Protein AF-A0A8J7DJW9-F1 (afdb_monomer)

Radius of gyration: 16.68 Å; Cα contacts (8 Å, |Δi|>4): 50; chains: 1; bounding box: 41×34×42 Å

Mean predicted aligned error: 8.53 Å

Foldseek 3Di:
DPPPPPDDDDDPVPDDQVRVQCVPPVDPPDDKDKDKAAQDPPQDPVCSVVRVDIDIDMFADADVNDGPDPDDDPPCVVVSVVVVVVVVVVD

Nearest PDB structures (foldseek):
  6s8w-assembly1_A  TM=3.484E-01  e=8.641E+00  Aspergillus fumigatus Af293

Structure (mmCIF, N/CA/C/O backbone):
data_AF-A0A8J7DJW9-F1
#
_entry.id   AF-A0A8J7DJW9-F1
#
loop_
_atom_site.group_PDB
_atom_site.id
_atom_site.type_symbol
_atom_site.label_atom_id
_atom_site.label_alt_id
_atom_site.label_comp_id
_atom_site.label_asym_id
_atom_site.label_entity_id
_atom_site.label_seq_id
_atom_site.pdbx_PDB_ins_code
_atom_site.Cartn_x
_atom_site.Cartn_y
_atom_site.Cartn_z
_atom_site.occupancy
_atom_site.B_iso_or_equiv
_atom_site.auth_seq_id
_atom_site.auth_comp_id
_atom_site.auth_asym_id
_atom_site.auth_atom_id
_atom_site.pdbx_PDB_model_num
ATOM 1 N N . MET A 1 1 ? 25.049 6.204 16.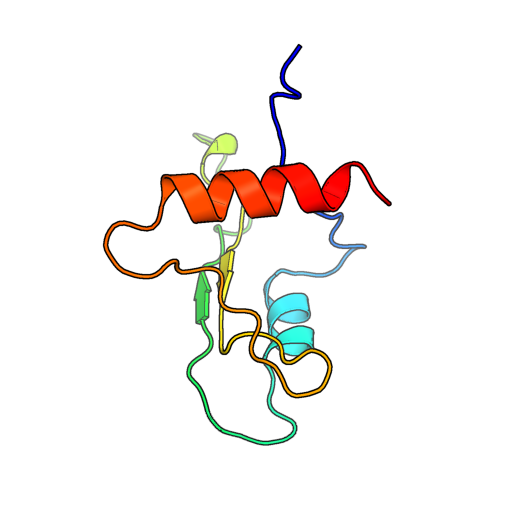751 1.00 39.88 1 MET A N 1
ATOM 2 C CA . MET A 1 1 ? 24.970 6.087 15.278 1.00 39.88 1 MET A CA 1
ATOM 3 C C . MET A 1 1 ? 23.512 5.894 14.903 1.00 39.88 1 MET A C 1
ATOM 5 O O . MET A 1 1 ? 22.943 4.870 15.257 1.00 39.88 1 MET A O 1
ATOM 9 N N . THR A 1 2 ? 22.880 6.871 14.259 1.00 44.72 2 THR A N 1
ATOM 10 C CA . THR A 1 2 ? 21.527 6.709 13.715 1.00 44.72 2 THR A CA 1
ATOM 11 C C . THR A 1 2 ? 21.585 5.689 12.577 1.00 44.72 2 THR A C 1
ATOM 13 O O . THR A 1 2 ? 22.340 5.852 11.620 1.00 44.72 2 THR A O 1
ATOM 16 N N . LYS A 1 3 ? 20.835 4.585 12.685 1.00 50.38 3 LYS A N 1
ATOM 17 C CA . LYS A 1 3 ? 20.649 3.644 11.569 1.00 50.38 3 LYS A CA 1
ATOM 18 C C . LYS A 1 3 ? 20.065 4.455 10.406 1.00 50.38 3 LYS A C 1
ATOM 20 O O . LYS A 1 3 ? 18.937 4.919 10.504 1.00 50.38 3 LYS A O 1
ATOM 25 N N . ALA A 1 4 ? 20.824 4.625 9.322 1.00 57.88 4 ALA A N 1
ATOM 26 C CA . ALA A 1 4 ? 20.465 5.511 8.204 1.00 57.88 4 ALA A CA 1
ATOM 27 C C . ALA A 1 4 ? 19.148 5.142 7.487 1.00 57.88 4 ALA A C 1
ATOM 29 O O . ALA A 1 4 ? 18.635 5.922 6.695 1.00 57.88 4 ALA A O 1
ATOM 30 N N . TRP A 1 5 ? 18.590 3.963 7.775 1.00 57.25 5 TRP A N 1
ATOM 31 C CA . TRP A 1 5 ? 17.365 3.461 7.166 1.00 57.25 5 TRP A CA 1
ATOM 32 C C . TRP A 1 5 ? 16.467 2.873 8.251 1.00 57.25 5 TRP A C 1
ATOM 34 O O . TRP A 1 5 ? 16.616 1.712 8.638 1.00 57.25 5 TRP A O 1
ATOM 44 N N . TYR A 1 6 ? 15.549 3.697 8.759 1.00 59.31 6 TYR A N 1
ATOM 45 C CA . TYR A 1 6 ? 14.492 3.263 9.679 1.00 59.31 6 TYR A CA 1
ATOM 46 C C . TYR A 1 6 ? 13.515 2.298 8.973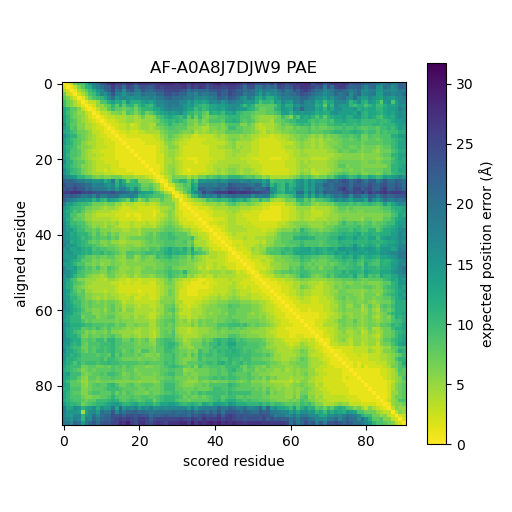 1.00 59.31 6 TYR A C 1
ATOM 48 O O . TYR A 1 6 ? 12.954 1.401 9.605 1.00 59.31 6 TYR A O 1
ATOM 56 N N . TRP A 1 7 ? 13.360 2.448 7.648 1.00 59.88 7 TRP A N 1
ATOM 57 C CA . TRP A 1 7 ? 12.500 1.647 6.772 1.00 59.88 7 TRP A CA 1
ATOM 58 C C . TRP A 1 7 ? 13.334 0.925 5.717 1.00 59.88 7 TRP A C 1
ATOM 60 O O . TRP A 1 7 ? 14.210 1.522 5.093 1.00 59.88 7 TRP A O 1
ATOM 70 N N . ARG A 1 8 ? 13.061 -0.366 5.517 1.00 59.19 8 ARG A N 1
ATOM 71 C CA . ARG A 1 8 ? 13.661 -1.184 4.457 1.00 59.19 8 ARG A CA 1
ATOM 72 C C . ARG A 1 8 ? 12.546 -1.776 3.606 1.00 59.19 8 ARG A C 1
ATOM 74 O O . ARG A 1 8 ? 11.493 -2.117 4.140 1.00 59.19 8 ARG A O 1
ATOM 81 N N . SER A 1 9 ? 12.784 -1.898 2.303 1.00 68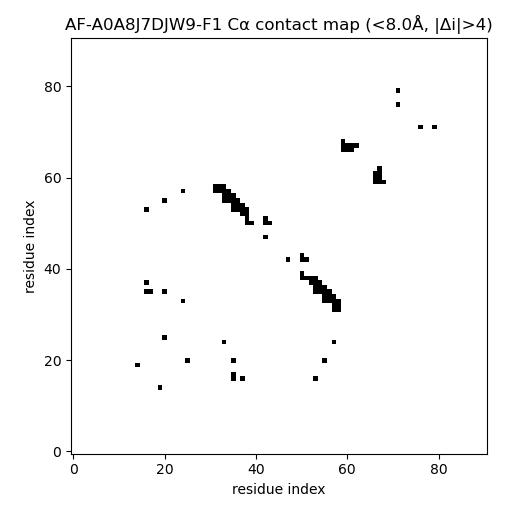.88 9 SER A N 1
ATOM 82 C CA . SER A 1 9 ? 11.907 -2.677 1.432 1.00 68.88 9 SER A CA 1
ATOM 83 C C . SER A 1 9 ? 11.845 -4.124 1.927 1.00 68.88 9 SER A C 1
ATOM 85 O O . SER A 1 9 ? 12.847 -4.681 2.382 1.00 68.88 9 SER A O 1
ATOM 87 N N . LEU A 1 10 ? 10.659 -4.726 1.859 1.00 69.62 10 LEU A N 1
ATOM 88 C CA . LEU A 1 10 ? 10.495 -6.155 2.103 1.00 69.62 10 LEU A CA 1
ATOM 89 C C . LEU A 1 10 ? 10.705 -6.923 0.791 1.00 69.62 10 LEU A C 1
ATOM 91 O O . LEU A 1 10 ? 10.320 -6.418 -0.269 1.00 69.62 10 LEU A O 1
ATOM 95 N N . PRO A 1 11 ? 11.307 -8.126 0.836 1.00 76.38 11 PRO A N 1
ATOM 96 C CA . PRO A 1 11 ? 11.397 -8.973 -0.342 1.00 76.38 11 PRO A CA 1
ATOM 97 C C . PRO A 1 11 ? 9.990 -9.327 -0.830 1.00 76.38 11 PRO A C 1
ATOM 99 O O . PRO A 1 11 ? 9.097 -9.658 -0.049 1.00 76.38 11 PRO A O 1
ATOM 102 N N . LEU A 1 12 ? 9.785 -9.258 -2.145 1.00 76.00 12 LEU A N 1
ATOM 103 C CA . LEU A 1 12 ? 8.477 -9.538 -2.740 1.00 76.00 12 LEU A CA 1
ATOM 104 C C . LEU A 1 12 ? 8.183 -11.045 -2.831 1.00 76.00 12 LEU A C 1
ATOM 106 O O . LEU A 1 12 ? 7.056 -11.425 -3.135 1.00 76.00 12 LEU A O 1
ATOM 110 N N . GLU A 1 13 ? 9.156 -11.915 -2.537 1.00 86.31 13 GLU A N 1
ATOM 111 C CA . GLU A 1 13 ? 9.016 -13.381 -2.609 1.00 86.31 13 GLU A CA 1
ATOM 112 C C . GLU A 1 13 ? 8.440 -13.853 -3.956 1.00 86.31 13 GLU A C 1
ATOM 114 O O . GLU A 1 13 ? 7.475 -14.610 -4.009 1.00 86.31 13 GLU A O 1
ATOM 119 N N . LYS A 1 14 ? 9.017 -13.358 -5.063 1.00 86.19 14 LYS A N 1
ATOM 120 C CA . LYS A 1 14 ? 8.594 -13.620 -6.457 1.00 86.19 14 LYS A CA 1
ATOM 121 C C . LYS A 1 14 ? 7.209 -13.079 -6.851 1.00 86.19 14 LYS A C 1
ATOM 123 O O . LYS A 1 14 ? 6.741 -13.403 -7.936 1.00 86.19 14 LYS A O 1
ATOM 128 N N . ARG A 1 15 ? 6.581 -12.238 -6.024 1.00 86.50 15 ARG A N 1
ATOM 129 C CA . ARG A 1 15 ? 5.328 -11.548 -6.367 1.00 86.50 15 ARG A CA 1
ATOM 130 C C . ARG A 1 15 ? 5.586 -10.229 -7.092 1.00 86.50 15 ARG A C 1
ATOM 132 O O . ARG A 1 15 ? 6.558 -9.529 -6.814 1.00 86.50 15 ARG A O 1
ATOM 139 N N . THR A 1 16 ? 4.681 -9.876 -7.992 1.00 87.62 16 THR A N 1
ATOM 140 C CA . THR A 1 16 ? 4.613 -8.579 -8.672 1.00 87.62 16 THR A CA 1
ATOM 141 C C . THR A 1 16 ? 3.968 -7.512 -7.779 1.00 87.62 16 THR A C 1
ATOM 143 O O . THR A 1 16 ? 3.277 -7.824 -6.803 1.00 87.62 16 THR A O 1
ATOM 146 N N . GLY A 1 17 ? 4.160 -6.233 -8.125 1.00 85.06 17 GLY A N 1
ATOM 147 C CA . GLY A 1 17 ? 3.499 -5.116 -7.437 1.00 85.06 17 GLY A CA 1
ATOM 148 C C . GLY A 1 17 ? 1.975 -5.242 -7.478 1.00 85.06 17 GLY A C 1
ATOM 149 O O . GLY A 1 17 ? 1.317 -5.136 -6.445 1.00 85.06 17 GLY A O 1
ATOM 150 N N . SER A 1 18 ? 1.434 -5.580 -8.648 1.00 89.12 18 SER A N 1
ATOM 151 C CA . SER A 1 18 ? 0.015 -5.878 -8.859 1.00 89.12 18 SER A CA 1
ATOM 152 C C . SER A 1 18 ? -0.526 -7.034 -7.998 1.00 89.12 18 SER A C 1
ATOM 154 O O . SER A 1 18 ? -1.616 -6.915 -7.436 1.00 89.12 18 SER A O 1
ATOM 156 N N . GLU A 1 19 ? 0.211 -8.138 -7.832 1.00 91.31 19 GLU A N 1
ATOM 157 C CA . GLU A 1 19 ? -0.213 -9.251 -6.961 1.00 91.31 19 GLU A CA 1
ATOM 158 C C . GLU A 1 19 ? -0.258 -8.846 -5.486 1.00 91.31 19 GLU A C 1
ATOM 160 O O . GLU A 1 19 ? -1.201 -9.193 -4.774 1.00 91.31 19 GLU A O 1
ATOM 165 N N . ILE A 1 20 ? 0.732 -8.078 -5.027 1.00 88.75 20 ILE A N 1
ATOM 166 C CA . ILE A 1 20 ? 0.763 -7.553 -3.658 1.00 88.75 20 ILE A CA 1
ATOM 167 C C . ILE A 1 20 ? -0.376 -6.560 -3.444 1.00 88.75 20 ILE A C 1
ATOM 169 O O . ILE A 1 20 ? 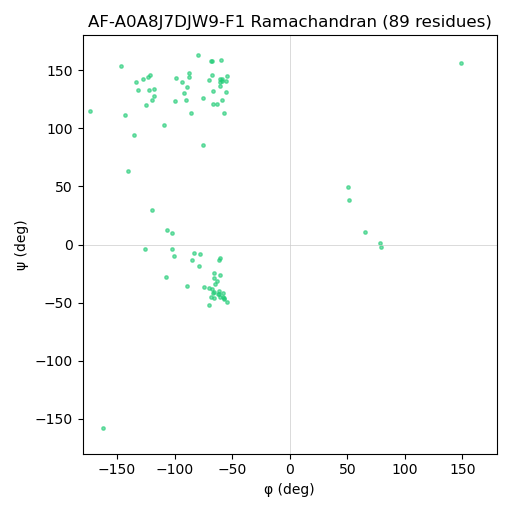-1.094 -6.654 -2.450 1.00 88.75 20 ILE A O 1
ATOM 173 N N . PHE A 1 21 ? -0.584 -5.642 -4.386 1.00 89.69 21 PHE A N 1
ATOM 174 C CA . PHE A 1 21 ? -1.685 -4.689 -4.341 1.00 89.69 21 PHE A CA 1
ATOM 175 C C . PHE A 1 21 ? -3.035 -5.400 -4.251 1.00 89.69 21 PHE A C 1
ATOM 177 O O . PHE A 1 21 ? -3.852 -5.073 -3.392 1.00 89.69 21 PHE A O 1
ATOM 184 N N . ALA A 1 22 ? -3.247 -6.419 -5.084 1.00 89.94 22 ALA A N 1
ATOM 185 C CA . ALA A 1 22 ? -4.447 -7.235 -5.035 1.00 89.94 22 ALA A CA 1
ATOM 186 C C . ALA A 1 22 ? -4.595 -7.956 -3.687 1.00 89.94 22 ALA A C 1
ATOM 188 O O . ALA A 1 22 ? -5.685 -7.973 -3.129 1.00 89.94 22 ALA A O 1
ATOM 189 N N . ALA A 1 23 ? -3.525 -8.521 -3.129 1.00 87.69 23 ALA A N 1
ATOM 190 C CA . ALA A 1 23 ? -3.593 -9.196 -1.835 1.00 87.69 23 ALA A CA 1
ATOM 191 C C . ALA A 1 23 ? -3.924 -8.241 -0.671 1.00 87.69 23 ALA A C 1
ATOM 193 O O . ALA A 1 23 ? -4.591 -8.648 0.277 1.00 87.69 23 ALA A O 1
ATOM 194 N N . LEU A 1 24 ? -3.463 -6.987 -0.733 1.00 84.38 24 LEU A N 1
ATOM 195 C CA . LEU A 1 24 ? -3.626 -6.005 0.344 1.00 84.38 24 LEU A CA 1
ATOM 196 C C . LEU A 1 24 ? -4.912 -5.177 0.242 1.00 84.38 24 LEU A C 1
ATOM 198 O O . LEU A 1 24 ? -5.482 -4.817 1.269 1.00 84.38 24 LEU A O 1
ATOM 202 N N . PHE A 1 25 ? -5.348 -4.844 -0.975 1.00 85.25 25 PHE A N 1
ATOM 203 C CA . PHE A 1 25 ? -6.383 -3.832 -1.209 1.00 85.25 25 PHE A CA 1
ATOM 204 C C . PHE A 1 25 ? -7.568 -4.321 -2.050 1.00 85.25 25 PHE A C 1
ATOM 206 O O . PHE A 1 25 ? -8.528 -3.568 -2.231 1.00 85.25 25 PHE A O 1
ATOM 213 N N . ARG A 1 26 ? -7.552 -5.562 -2.564 1.00 79.81 26 ARG A N 1
ATOM 214 C CA . ARG A 1 26 ? -8.743 -6.129 -3.215 1.00 79.81 26 ARG A CA 1
ATOM 215 C C . ARG A 1 26 ? -9.834 -6.328 -2.141 1.00 79.81 26 ARG A C 1
ATOM 217 O O . ARG A 1 26 ? -9.530 -6.857 -1.074 1.00 79.81 26 ARG A O 1
ATOM 224 N N . PRO A 1 27 ? -11.087 -5.894 -2.367 1.00 68.06 27 PRO A N 1
ATOM 225 C CA . PRO A 1 27 ? -12.072 -5.815 -1.290 1.00 68.06 27 PRO A CA 1
ATOM 226 C C . PRO A 1 27 ? -12.538 -7.194 -0.805 1.00 68.06 27 PRO A C 1
ATOM 228 O O . PRO A 1 27 ? -12.834 -8.064 -1.621 1.00 68.06 27 PRO A O 1
ATOM 231 N N . THR A 1 28 ? -12.733 -7.345 0.508 1.00 61.16 28 THR A N 1
ATOM 232 C CA . THR A 1 28 ? -13.667 -8.331 1.097 1.00 61.16 28 THR A CA 1
ATOM 233 C C . THR A 1 28 ? -14.918 -7.651 1.662 1.00 61.16 28 THR A C 1
ATOM 235 O O . THR A 1 28 ? -16.004 -8.221 1.621 1.00 61.16 28 THR A O 1
ATOM 238 N N . THR A 1 29 ? -14.804 -6.390 2.085 1.00 53.41 29 THR A N 1
ATOM 239 C CA . THR A 1 29 ? -15.912 -5.501 2.462 1.00 53.41 29 THR A CA 1
ATOM 240 C C . THR A 1 29 ? -15.576 -4.083 1.995 1.00 53.41 29 THR A C 1
ATOM 242 O O . THR A 1 29 ? -14.610 -3.462 2.428 1.00 53.41 29 THR A O 1
ATOM 245 N N . ALA A 1 30 ? -16.320 -3.594 1.004 1.00 59.34 30 ALA A N 1
ATOM 246 C CA . ALA A 1 30 ? -15.973 -2.387 0.263 1.00 59.34 30 ALA A CA 1
ATOM 247 C C . ALA A 1 30 ? -16.231 -1.103 1.067 1.00 59.34 30 ALA A C 1
ATOM 249 O O . ALA A 1 30 ? -17.364 -0.867 1.483 1.00 59.34 30 ALA A O 1
ATOM 250 N N . LYS A 1 31 ? -15.199 -0.255 1.196 1.00 64.69 31 LYS A N 1
ATOM 251 C CA . LYS A 1 31 ? -15.264 1.223 1.155 1.00 64.69 31 LYS A CA 1
ATOM 252 C C . LYS A 1 31 ? -13.843 1.803 1.179 1.00 64.69 31 LYS A C 1
ATOM 254 O O . LYS A 1 31 ? -13.135 1.658 2.168 1.00 64.69 31 LYS A O 1
ATOM 259 N N . GLY A 1 32 ? -13.435 2.473 0.102 1.00 72.75 32 GLY A N 1
ATOM 260 C CA . GLY A 1 32 ? -12.159 3.194 0.031 1.00 72.75 32 GLY A CA 1
ATOM 261 C C . GLY A 1 32 ? -11.554 3.215 -1.371 1.00 72.75 32 GLY A C 1
ATOM 262 O O . GLY A 1 32 ? -11.857 2.358 -2.196 1.00 72.75 32 GLY A O 1
ATOM 263 N N . ILE A 1 33 ? -10.705 4.208 -1.633 1.00 83.19 33 ILE A N 1
ATOM 264 C CA . ILE A 1 33 ? -9.862 4.273 -2.832 1.00 83.19 33 ILE A CA 1
ATOM 265 C C . ILE A 1 33 ? -8.549 3.564 -2.503 1.00 83.19 33 ILE A C 1
ATOM 267 O O . ILE A 1 33 ? -7.980 3.786 -1.434 1.00 83.19 33 ILE A O 1
ATOM 271 N N . ALA A 1 34 ? -8.076 2.726 -3.420 1.00 89.44 34 ALA A N 1
ATOM 272 C CA . ALA A 1 34 ? -6.740 2.157 -3.376 1.00 89.44 34 ALA A CA 1
ATOM 273 C C . ALA A 1 34 ? -6.046 2.405 -4.715 1.00 89.44 34 ALA A C 1
ATOM 275 O O . ALA A 1 34 ? -6.676 2.336 -5.771 1.00 89.44 34 ALA A O 1
ATOM 276 N N . THR A 1 35 ? -4.753 2.690 -4.657 1.00 91.88 35 THR A N 1
ATOM 277 C CA . THR A 1 35 ? -3.945 3.099 -5.801 1.00 91.88 35 THR A CA 1
ATOM 278 C C . THR A 1 35 ? -2.646 2.317 -5.811 1.00 91.88 35 THR A C 1
ATOM 280 O O . THR A 1 35 ? -2.012 2.130 -4.771 1.00 91.88 35 THR A O 1
ATOM 283 N N . LEU A 1 36 ? -2.234 1.913 -7.007 1.00 92.06 36 LEU A N 1
ATOM 284 C CA . LEU A 1 36 ? -0.928 1.348 -7.294 1.00 92.06 36 LEU A CA 1
ATOM 285 C C . LEU A 1 36 ? -0.226 2.242 -8.324 1.00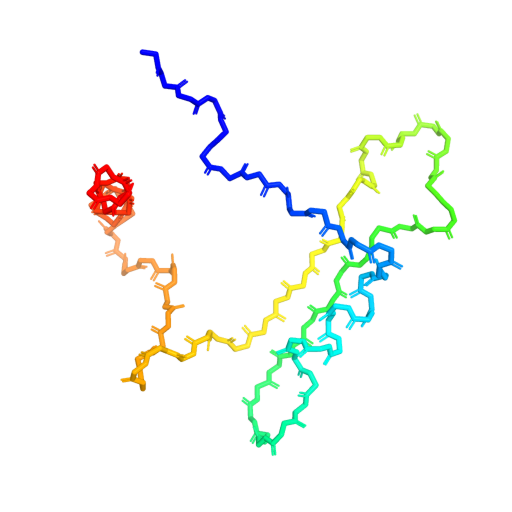 92.06 36 LEU A C 1
ATOM 287 O O . LEU A 1 36 ? -0.768 2.509 -9.393 1.00 92.06 36 LEU A O 1
ATOM 291 N N . LEU A 1 37 ? 0.969 2.710 -7.981 1.00 91.94 37 LEU A N 1
ATOM 292 C CA . LEU A 1 37 ? 1.889 3.443 -8.842 1.00 91.94 37 LEU A CA 1
ATOM 293 C C . LEU A 1 37 ? 3.068 2.514 -9.129 1.00 91.94 37 LEU A C 1
ATOM 295 O O . LEU A 1 37 ? 3.908 2.296 -8.252 1.00 91.94 37 LEU A O 1
ATOM 299 N N . GLU A 1 38 ? 3.110 1.918 -10.318 1.00 89.31 38 GLU A N 1
ATOM 300 C CA . GLU A 1 38 ? 4.167 0.967 -10.673 1.00 89.31 38 GLU A CA 1
ATOM 301 C C . GLU A 1 38 ? 5.325 1.647 -11.389 1.00 89.31 38 GLU A C 1
ATOM 303 O O . GLU A 1 38 ? 5.136 2.510 -12.248 1.00 89.31 38 GLU A O 1
ATOM 308 N N . SER A 1 39 ? 6.540 1.221 -11.049 1.00 87.06 39 SER A N 1
ATOM 309 C CA . SER A 1 39 ? 7.685 1.486 -11.909 1.00 87.06 39 SER A CA 1
ATOM 310 C C . SER A 1 39 ? 7.551 0.698 -13.219 1.00 87.06 39 SER A C 1
ATOM 312 O O . SER A 1 39 ? 7.035 -0.422 -13.207 1.00 87.06 39 SER A O 1
ATOM 314 N N . PRO A 1 40 ? 8.020 1.249 -14.349 1.00 83.12 40 PRO A N 1
ATOM 315 C CA . PRO A 1 40 ? 7.947 0.575 -15.639 1.00 83.12 40 PRO A CA 1
ATOM 316 C C . PRO A 1 40 ? 8.714 -0.752 -15.634 1.00 83.12 40 PRO A C 1
ATOM 318 O O . PRO A 1 40 ? 9.800 -0.860 -15.056 1.00 83.12 40 PRO A O 1
ATOM 321 N N . TYR A 1 41 ? 8.147 -1.745 -16.322 1.00 77.75 41 TYR A N 1
ATOM 322 C CA . TYR A 1 41 ? 8.774 -3.037 -16.575 1.00 77.75 41 TYR A CA 1
ATOM 323 C C . TYR A 1 41 ? 8.873 -3.297 -18.092 1.00 77.75 41 TYR A C 1
ATOM 325 O O . TYR A 1 41 ? 7.870 -3.135 -18.789 1.00 77.75 41 TYR A O 1
ATOM 333 N N . PRO A 1 42 ? 10.037 -3.732 -18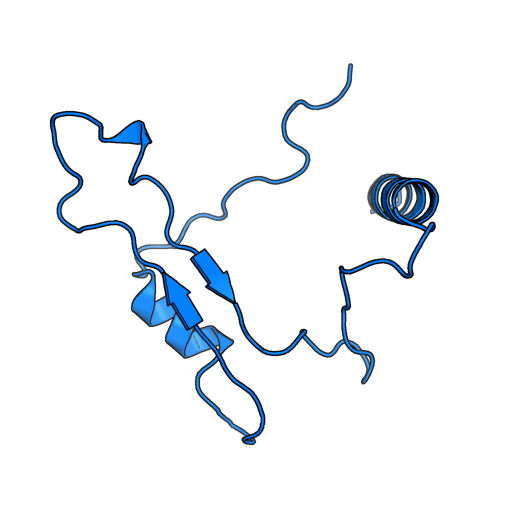.612 1.00 83.38 42 PRO A N 1
ATOM 334 C CA . PRO A 1 42 ? 11.295 -3.933 -17.889 1.00 83.38 42 PRO A CA 1
ATOM 335 C C . PRO A 1 42 ? 11.905 -2.608 -17.405 1.00 83.38 42 PRO A C 1
ATOM 337 O O . PRO A 1 42 ? 11.601 -1.539 -17.933 1.00 83.38 42 PRO A O 1
ATOM 340 N N . THR A 1 43 ? 12.759 -2.681 -16.382 1.00 82.81 43 THR A N 1
ATOM 341 C CA . THR A 1 43 ? 13.432 -1.510 -15.806 1.00 82.81 43 THR A CA 1
ATOM 342 C C . THR A 1 43 ? 14.262 -0.789 -16.882 1.00 82.81 43 THR A C 1
ATOM 344 O O . THR A 1 43 ? 15.119 -1.426 -17.499 1.00 82.81 43 THR A O 1
ATOM 347 N N . PRO A 1 44 ? 14.046 0.520 -17.117 1.00 86.56 44 PRO A N 1
ATOM 348 C CA . PRO A 1 44 ? 14.817 1.306 -18.077 1.00 86.56 44 PRO A CA 1
ATOM 349 C C . PRO A 1 44 ? 16.330 1.255 -17.831 1.00 86.56 44 PRO A C 1
ATOM 351 O O . PRO A 1 44 ? 16.783 1.332 -16.689 1.00 86.56 44 PRO A O 1
ATOM 354 N N . ILE A 1 45 ? 17.109 1.187 -18.916 1.00 89.31 45 ILE A N 1
ATOM 355 C CA . ILE A 1 45 ? 18.577 1.050 -18.869 1.00 89.31 45 ILE A CA 1
ATOM 356 C C . ILE A 1 45 ? 19.266 2.359 -18.464 1.00 89.31 45 ILE A C 1
ATOM 358 O O . ILE A 1 45 ? 20.268 2.324 -17.756 1.00 89.31 45 ILE A O 1
ATOM 362 N N . GLU A 1 46 ? 18.744 3.511 -18.893 1.00 89.38 46 GLU A N 1
ATOM 363 C CA . GLU A 1 46 ? 19.402 4.807 -18.669 1.00 89.38 46 GLU A CA 1
ATOM 364 C C . GLU A 1 46 ? 19.446 5.185 -17.184 1.00 89.38 46 GLU A C 1
ATOM 366 O O . GLU A 1 46 ? 20.475 5.643 -16.683 1.00 89.38 46 GLU A O 1
ATOM 371 N N . HIS A 1 47 ? 18.347 4.957 -16.456 1.00 83.25 47 HIS A N 1
ATOM 372 C CA . HIS A 1 47 ? 18.210 5.335 -15.047 1.00 83.25 47 HIS A CA 1
ATOM 373 C C . HIS A 1 47 ? 17.469 4.269 -14.218 1.00 83.25 47 HIS A C 1
ATOM 375 O O . HIS A 1 47 ? 16.400 4.543 -13.655 1.00 83.25 47 HIS A O 1
ATOM 381 N N . PRO A 1 48 ? 18.029 3.052 -14.084 1.00 83.75 48 PRO A N 1
ATOM 382 C CA . PRO A 1 48 ? 17.374 1.949 -13.382 1.00 83.75 48 PRO A CA 1
ATOM 383 C C . PRO A 1 48 ? 17.102 2.273 -11.908 1.00 83.75 48 PRO A C 1
ATOM 385 O O . PRO A 1 48 ? 16.149 1.778 -11.315 1.00 83.75 48 PRO A O 1
ATOM 388 N N . GLN A 1 49 ? 17.898 3.161 -11.304 1.00 84.44 49 GLN A N 1
ATOM 389 C CA . GLN A 1 49 ? 17.735 3.609 -9.923 1.00 84.44 49 GLN A CA 1
ATOM 390 C C . GLN A 1 49 ? 16.449 4.410 -9.667 1.00 84.44 49 GLN A C 1
ATOM 392 O O . GLN A 1 49 ? 15.987 4.449 -8.522 1.00 84.44 49 GLN A O 1
ATOM 397 N N . LEU A 1 50 ? 15.889 5.051 -10.699 1.00 83.81 50 LEU A N 1
ATOM 398 C CA . LEU A 1 50 ? 14.688 5.888 -10.588 1.00 83.81 50 LEU A CA 1
ATOM 399 C C . LEU A 1 50 ? 13.389 5.076 -10.671 1.00 83.81 50 LEU A C 1
ATOM 401 O O . LEU A 1 50 ? 12.332 5.579 -10.313 1.00 83.81 50 LEU A O 1
ATOM 405 N N . SER A 1 51 ? 13.475 3.815 -11.093 1.00 83.31 51 SER A N 1
ATOM 406 C CA . SER A 1 51 ? 12.347 2.898 -11.308 1.00 83.31 51 SER A CA 1
ATOM 407 C C . SER A 1 51 ? 12.450 1.644 -10.426 1.00 83.31 51 SER A C 1
ATOM 409 O O . SER A 1 51 ? 12.000 0.557 -10.778 1.00 83.31 51 SER A O 1
ATOM 411 N N . ARG A 1 52 ? 13.081 1.785 -9.251 1.00 79.56 52 ARG A N 1
ATOM 412 C CA . ARG A 1 52 ? 13.313 0.671 -8.312 1.00 79.56 52 ARG A CA 1
ATOM 413 C C . ARG A 1 52 ? 12.094 0.293 -7.480 1.00 79.56 52 ARG A C 1
ATOM 415 O O . ARG A 1 52 ? 12.091 -0.780 -6.884 1.00 79.56 52 ARG A O 1
ATOM 422 N N . TYR A 1 53 ? 11.111 1.184 -7.376 1.00 82.94 53 TYR A N 1
ATOM 423 C CA . TYR A 1 53 ? 10.024 1.042 -6.416 1.00 82.94 53 TYR A CA 1
ATOM 424 C C . TYR A 1 53 ? 8.670 1.254 -7.074 1.00 82.94 53 TYR A C 1
ATOM 426 O O . TYR A 1 53 ? 8.448 2.236 -7.778 1.00 82.94 53 TYR A O 1
ATOM 434 N N . SER A 1 54 ? 7.752 0.346 -6.775 1.00 86.31 54 SER A N 1
ATOM 435 C CA . SER A 1 54 ? 6.321 0.567 -6.945 1.00 86.31 54 SER A CA 1
ATOM 436 C C . SER A 1 54 ? 5.736 0.951 -5.590 1.00 86.31 54 SER A C 1
ATOM 438 O O . SER A 1 54 ? 6.169 0.443 -4.553 1.00 86.31 54 SER A O 1
ATOM 440 N N . ILE A 1 55 ? 4.763 1.853 -5.587 1.00 88.12 55 ILE A N 1
ATOM 441 C CA . ILE A 1 55 ? 4.107 2.344 -4.376 1.00 88.12 55 ILE A CA 1
ATOM 442 C C . ILE A 1 55 ? 2.639 1.959 -4.463 1.00 88.12 55 ILE A C 1
ATOM 444 O O . ILE A 1 55 ? 1.976 2.275 -5.444 1.00 88.12 5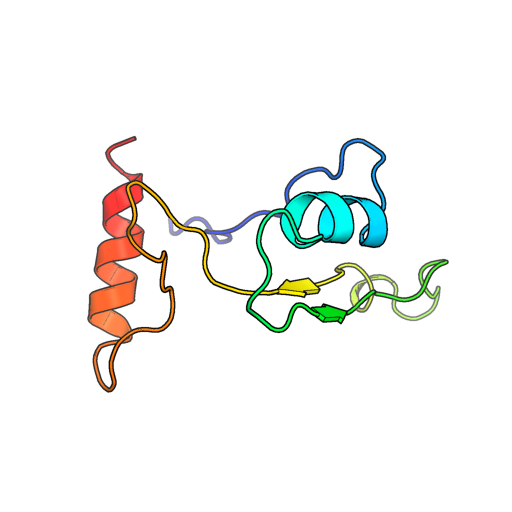5 ILE A O 1
ATOM 448 N N . CYS A 1 56 ? 2.113 1.306 -3.431 1.00 87.88 56 CYS A N 1
ATOM 449 C CA . CYS A 1 56 ? 0.677 1.119 -3.284 1.00 87.88 56 CYS A CA 1
ATOM 450 C C . CYS A 1 56 ? 0.176 1.723 -1.979 1.00 87.88 56 CYS A C 1
ATOM 452 O O . CYS A 1 56 ? 0.876 1.720 -0.968 1.00 87.88 56 CYS A O 1
ATOM 454 N N . ALA A 1 57 ? -1.040 2.252 -2.020 1.00 87.56 57 ALA A N 1
ATOM 455 C CA . ALA A 1 57 ? -1.705 2.842 -0.873 1.00 87.56 57 ALA A CA 1
ATOM 456 C C . ALA A 1 57 ? -3.212 2.610 -0.963 1.00 87.56 57 ALA A C 1
ATOM 458 O O . ALA A 1 57 ? -3.774 2.489 -2.049 1.00 87.56 57 ALA A O 1
ATOM 459 N N . GLY A 1 58 ? -3.870 2.592 0.186 1.00 86.75 58 GLY A N 1
ATOM 460 C CA . GLY A 1 58 ? -5.318 2.497 0.291 1.00 86.75 58 GLY A CA 1
ATOM 461 C C . GLY A 1 58 ? -5.769 2.927 1.677 1.00 86.75 58 GLY A C 1
ATOM 462 O O . GLY A 1 58 ? -5.046 3.645 2.370 1.00 86.75 58 GLY A O 1
ATOM 463 N N . ALA A 1 59 ? -6.956 2.483 2.086 1.00 85.50 59 ALA A N 1
ATOM 464 C CA . ALA A 1 59 ? -7.452 2.742 3.433 1.00 85.50 59 ALA A CA 1
ATOM 465 C C . ALA A 1 59 ? -6.442 2.270 4.506 1.00 85.50 59 ALA A C 1
ATOM 467 O O . ALA A 1 59 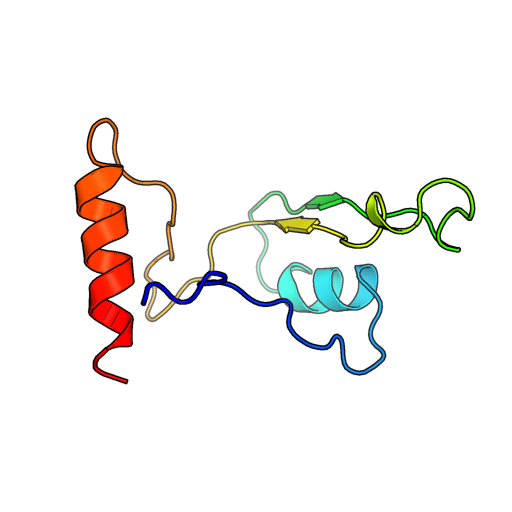? -5.763 1.255 4.307 1.00 85.50 59 ALA A O 1
ATOM 468 N N . PRO A 1 60 ? -6.331 2.984 5.641 1.00 83.44 60 PRO A N 1
ATOM 469 C CA . PRO A 1 60 ? -5.441 2.588 6.726 1.00 83.44 60 PRO A CA 1
ATOM 470 C C . PRO A 1 60 ? -5.810 1.195 7.246 1.00 83.44 60 PRO A C 1
ATOM 472 O O . PRO A 1 60 ? -6.987 0.852 7.374 1.00 83.44 60 PRO A O 1
ATOM 475 N N . ARG A 1 61 ? -4.794 0.397 7.590 1.00 79.75 61 ARG A N 1
ATOM 476 C CA . ARG A 1 61 ? -4.999 -0.913 8.221 1.00 79.75 61 ARG A CA 1
ATOM 477 C C . ARG A 1 61 ? -5.728 -0.733 9.552 1.00 79.75 61 ARG A C 1
ATOM 479 O O . ARG A 1 61 ? -5.386 0.169 10.313 1.00 79.75 61 ARG A O 1
ATOM 486 N N . LEU A 1 62 ? -6.670 -1.619 9.860 1.00 84.06 62 LEU A N 1
ATOM 487 C CA . LEU A 1 62 ? -7.275 -1.705 11.189 1.00 84.06 62 LEU A CA 1
ATOM 488 C C . LEU A 1 62 ? -6.500 -2.722 12.038 1.00 84.06 62 LEU A C 1
ATOM 490 O O . LEU A 1 62 ? -6.257 -3.842 11.590 1.00 84.06 62 LEU A O 1
ATOM 494 N N . VAL A 1 63 ? -6.117 -2.337 13.253 1.00 83.69 63 VAL A N 1
ATOM 495 C CA . VAL A 1 63 ? -5.553 -3.230 14.279 1.00 83.69 63 VAL A CA 1
ATOM 496 C C . VAL A 1 63 ? -6.411 -3.062 15.515 1.00 83.69 63 VAL A C 1
ATOM 498 O O . VAL A 1 63 ? -6.583 -1.934 15.967 1.00 83.69 63 VAL A O 1
ATOM 501 N N . ASP A 1 64 ? -7.030 -4.147 15.978 1.00 88.50 64 ASP A N 1
ATOM 502 C CA . ASP A 1 6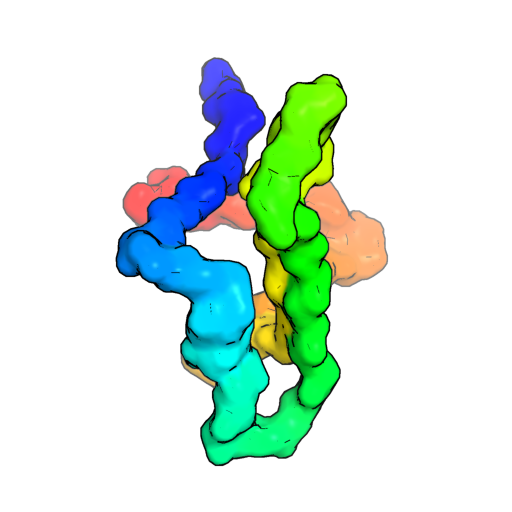4 ? -7.988 -4.132 17.093 1.00 88.50 64 ASP A CA 1
ATOM 503 C C . ASP A 1 64 ? -9.104 -3.081 16.920 1.00 88.50 64 ASP A C 1
ATOM 505 O O . ASP A 1 64 ? -9.519 -2.401 17.853 1.00 88.50 64 ASP A O 1
ATOM 509 N N . GLY A 1 65 ? -9.572 -2.909 15.677 1.00 85.81 65 GLY A N 1
ATOM 510 C CA . GLY A 1 65 ? -10.599 -1.923 15.313 1.00 85.81 65 GLY A CA 1
ATOM 511 C C . GLY A 1 65 ? -10.094 -0.482 15.165 1.00 85.81 65 GLY A C 1
ATOM 512 O O . GLY A 1 65 ? -10.864 0.388 14.765 1.00 85.81 65 GLY A O 1
ATOM 513 N N . ILE A 1 66 ? -8.810 -0.219 15.418 1.00 87.06 66 ILE A N 1
ATOM 514 C CA . ILE A 1 66 ? -8.210 1.116 15.355 1.00 87.06 66 ILE A CA 1
ATOM 515 C C . ILE A 1 66 ? -7.478 1.305 14.026 1.00 87.06 66 ILE A C 1
ATOM 517 O O . ILE A 1 66 ? -6.560 0.552 13.683 1.00 87.06 66 ILE A O 1
ATOM 521 N N . ALA A 1 67 ? -7.860 2.351 13.290 1.00 85.38 67 ALA A N 1
ATOM 522 C CA . ALA A 1 67 ? -7.172 2.769 12.075 1.00 85.38 67 ALA A CA 1
ATOM 523 C C . ALA A 1 67 ? -5.739 3.210 12.381 1.00 85.38 67 ALA A C 1
ATOM 525 O O . ALA A 1 67 ? -5.503 4.157 13.130 1.00 85.38 67 ALA A O 1
ATOM 526 N N . GLN A 1 68 ? -4.781 2.532 11.758 1.00 84.19 68 GLN A N 1
ATOM 527 C CA . GLN A 1 68 ? -3.367 2.866 11.835 1.00 84.19 68 GLN A CA 1
ATOM 528 C C . GLN A 1 68 ? -3.106 4.090 10.959 1.00 84.19 68 GLN A C 1
ATOM 530 O O . GLN A 1 68 ? -2.768 3.968 9.782 1.00 84.19 68 GLN A O 1
ATOM 535 N N . MET A 1 69 ? -3.319 5.274 11.531 1.00 81.50 69 MET A N 1
ATOM 536 C CA . MET A 1 69 ? -3.068 6.556 10.882 1.00 81.50 69 MET A CA 1
ATOM 537 C C . MET A 1 69 ? -1.646 7.023 11.156 1.00 81.50 69 MET A C 1
ATOM 539 O O . MET A 1 69 ? -1.226 7.174 12.298 1.00 81.50 69 MET A O 1
ATOM 543 N N . TRP A 1 70 ? -0.922 7.275 10.071 1.00 78.25 70 TRP A N 1
ATOM 544 C CA . TRP A 1 70 ? 0.474 7.716 10.103 1.00 78.25 70 TRP A CA 1
ATOM 545 C C . TRP A 1 70 ? 0.618 9.215 9.848 1.00 78.25 70 TRP A C 1
ATOM 547 O O . TRP A 1 70 ? 1.714 9.765 9.902 1.00 78.25 70 TRP A O 1
ATOM 557 N N . THR A 1 71 ? -0.499 9.879 9.559 1.00 86.12 71 THR A N 1
ATOM 558 C CA . THR A 1 71 ? -0.567 11.325 9.407 1.00 86.12 71 THR A CA 1
ATOM 559 C C . THR A 1 71 ? -0.775 11.945 10.788 1.00 86.12 71 THR A C 1
ATOM 561 O O . THR A 1 71 ? -1.834 11.729 11.384 1.00 86.12 71 THR A O 1
ATOM 564 N N . PRO A 1 72 ? 0.201 12.697 11.322 1.00 87.94 72 PRO A N 1
ATOM 565 C CA . PRO A 1 72 ? 0.029 13.382 12.593 1.00 87.94 72 PRO A CA 1
ATOM 566 C C . PRO A 1 72 ? -0.999 14.509 12.474 1.00 87.94 72 PRO A C 1
ATOM 568 O O . PRO A 1 72 ? -1.225 15.060 11.395 1.00 87.94 72 PRO A O 1
ATOM 571 N N . GLY A 1 73 ? -1.575 14.904 13.609 1.00 88.94 73 GLY A N 1
ATOM 572 C CA . GLY A 1 73 ? -2.329 16.152 13.692 1.00 88.94 73 GLY A CA 1
ATOM 573 C C . GLY A 1 73 ? -1.459 17.367 13.341 1.00 88.94 73 GLY A C 1
ATOM 574 O O . GLY A 1 73 ? -0.228 17.329 13.432 1.00 88.94 73 GLY A O 1
ATOM 575 N N . VAL A 1 74 ? -2.101 18.470 12.954 1.00 93.06 74 VAL A N 1
ATOM 576 C CA . VAL A 1 74 ? -1.401 19.726 12.647 1.00 93.06 74 VAL A CA 1
ATOM 577 C C . VAL A 1 74 ? -0.548 20.155 13.847 1.00 93.06 74 VAL A C 1
ATOM 579 O O . VAL A 1 74 ? -1.009 20.145 14.986 1.00 93.06 74 VAL A O 1
ATOM 582 N N . GLY A 1 75 ? 0.717 20.497 13.593 1.00 95.12 75 GLY A N 1
ATOM 583 C CA . GLY A 1 75 ? 1.676 20.890 14.633 1.00 95.12 75 GLY A CA 1
ATOM 584 C C . GLY A 1 75 ? 2.282 19.734 15.439 1.00 95.12 75 GLY A C 1
ATOM 585 O O . GLY A 1 75 ? 3.091 19.988 16.321 1.00 95.12 75 GLY A O 1
ATOM 586 N N . GLN A 1 76 ? 1.940 18.476 15.139 1.00 94.56 76 GLN A N 1
ATOM 587 C CA . GLN A 1 76 ? 2.387 17.307 15.911 1.00 94.56 76 GLN A CA 1
ATOM 588 C C . GLN A 1 76 ? 3.455 16.462 15.199 1.00 94.56 76 GLN A C 1
ATOM 590 O O . GLN A 1 76 ? 3.737 15.353 15.639 1.00 94.56 76 GLN A O 1
ATOM 595 N N . VAL A 1 77 ? 4.059 16.953 14.108 1.00 90.75 77 VAL A N 1
ATOM 596 C CA . VAL A 1 77 ? 5.019 16.176 13.293 1.00 90.75 77 VAL A CA 1
ATOM 597 C C . VAL A 1 77 ? 6.171 15.620 14.136 1.00 90.75 77 VAL A C 1
ATOM 599 O O . VAL A 1 77 ? 6.441 14.423 14.072 1.00 90.75 77 VAL A O 1
ATOM 602 N N . PHE A 1 78 ? 6.817 16.459 14.954 1.00 90.50 78 PHE A N 1
ATOM 603 C CA . PHE A 1 78 ? 7.973 16.041 15.754 1.00 90.50 78 PHE A CA 1
ATOM 604 C C . PHE A 1 78 ? 7.588 15.082 16.882 1.00 90.50 78 PHE A C 1
ATOM 606 O O . PHE A 1 78 ? 8.120 13.979 16.941 1.00 90.50 78 PHE A O 1
ATOM 613 N N . SER A 1 79 ? 6.603 15.438 17.710 1.00 90.81 79 SER A N 1
ATOM 614 C CA . SER A 1 79 ? 6.164 14.585 18.824 1.00 90.81 79 SER A CA 1
ATOM 615 C C . SER A 1 79 ? 5.590 13.244 18.360 1.00 90.81 79 SER A C 1
ATOM 617 O O . SER A 1 79 ? 5.712 12.236 19.052 1.00 90.81 79 SER A O 1
ATOM 619 N N . PHE A 1 80 ? 4.963 13.203 17.182 1.00 87.44 80 PHE A N 1
ATOM 620 C CA . PHE A 1 80 ? 4.518 11.956 16.570 1.00 87.44 80 PHE A CA 1
ATOM 621 C C . PHE A 1 80 ? 5.699 11.086 16.130 1.00 87.44 80 PHE A C 1
ATOM 623 O O . PHE A 1 80 ? 5.724 9.892 16.424 1.00 87.44 80 PHE A O 1
ATOM 630 N N . LEU A 1 81 ? 6.698 11.684 15.474 1.00 84.94 81 LEU A N 1
ATOM 631 C CA . LEU A 1 81 ? 7.900 10.973 15.050 1.00 84.94 81 LEU A CA 1
ATOM 632 C C . LEU A 1 81 ? 8.691 10.424 16.246 1.00 84.94 81 LEU A C 1
ATOM 634 O O . LEU A 1 81 ? 9.114 9.274 16.208 1.00 84.94 81 LEU A O 1
ATOM 638 N N . GLU A 1 82 ? 8.849 11.200 17.319 1.00 88.19 82 GLU A N 1
ATOM 639 C CA . GLU A 1 82 ? 9.523 10.760 18.550 1.00 88.19 82 GLU A CA 1
ATOM 640 C C . GLU A 1 82 ? 8.861 9.515 19.151 1.00 88.19 82 GLU A C 1
ATOM 642 O O . GLU A 1 82 ? 9.549 8.539 19.451 1.00 88.19 82 GLU A O 1
ATOM 647 N N . LYS A 1 83 ? 7.524 9.506 19.247 1.00 84.88 83 LYS A N 1
ATOM 648 C CA . LYS A 1 83 ? 6.761 8.340 19.722 1.00 84.88 83 LYS A CA 1
ATOM 649 C C . LYS A 1 83 ? 6.984 7.111 18.843 1.00 84.88 83 LYS A C 1
ATOM 651 O O . LYS A 1 83 ? 7.213 6.026 19.369 1.00 84.88 83 LYS A O 1
ATOM 656 N N . LEU A 1 84 ? 6.949 7.275 17.517 1.00 79.88 84 LEU A N 1
ATOM 657 C CA . LEU A 1 84 ? 7.206 6.172 16.583 1.00 79.88 84 LEU A CA 1
ATOM 658 C C . LEU A 1 84 ? 8.617 5.598 16.749 1.00 79.88 84 LEU A C 1
ATOM 660 O O . LEU A 1 84 ? 8.807 4.384 16.688 1.00 79.88 84 LEU A O 1
ATOM 664 N N . LEU A 1 85 ? 9.614 6.459 16.956 1.00 80.75 85 LEU A N 1
ATOM 665 C CA . LEU A 1 85 ? 10.997 6.028 17.141 1.00 80.75 85 LEU A CA 1
ATOM 666 C C . LEU A 1 85 ? 11.187 5.262 18.459 1.00 80.75 85 LEU A C 1
ATOM 668 O O . LEU A 1 85 ? 11.896 4.262 18.452 1.00 80.75 85 LEU A O 1
ATOM 672 N N . GLN A 1 86 ? 10.520 5.672 19.543 1.00 82.06 86 GLN A N 1
ATOM 673 C CA . GLN A 1 86 ? 10.608 5.018 20.857 1.00 82.06 86 GLN A CA 1
ATOM 674 C C . GLN A 1 86 ? 9.933 3.638 20.902 1.00 82.06 86 GLN A C 1
ATOM 676 O O . GLN A 1 86 ? 10.474 2.714 21.499 1.00 82.06 86 GLN A O 1
ATOM 681 N N . GLN A 1 87 ? 8.795 3.454 20.222 1.00 67.44 87 GLN A N 1
ATOM 682 C CA . GLN A 1 87 ? 8.027 2.195 20.243 1.00 67.44 87 GLN A CA 1
ATOM 683 C C . GLN A 1 87 ? 8.775 0.958 19.712 1.00 67.44 87 GLN A C 1
ATOM 685 O O . GLN A 1 87 ? 8.298 -0.160 19.882 1.00 67.44 87 GLN A O 1
ATOM 690 N N . LYS A 1 88 ? 9.917 1.128 19.035 1.00 59.91 88 LYS A N 1
ATOM 691 C CA . LYS A 1 88 ? 10.665 0.022 18.418 1.00 59.91 88 LYS A CA 1
ATOM 692 C C . LYS A 1 88 ? 11.867 -0.450 19.242 1.00 59.91 88 LYS A C 1
ATOM 694 O O . LYS A 1 88 ? 12.425 -1.490 18.913 1.00 59.91 88 LYS A O 1
ATOM 699 N N . ASP A 1 89 ? 12.245 0.278 20.291 1.00 53.62 89 ASP A N 1
ATOM 700 C CA . ASP A 1 89 ? 13.323 -0.142 21.197 1.00 53.62 89 ASP A CA 1
ATOM 701 C C . ASP A 1 89 ? 12.831 -1.138 22.273 1.00 53.62 89 ASP A C 1
ATOM 703 O O . ASP A 1 89 ? 13.643 -1.729 22.980 1.00 53.62 89 ASP A O 1
ATOM 707 N N . GLU A 1 90 ? 11.516 -1.372 22.364 1.00 44.12 90 GLU A N 1
ATOM 708 C CA . GLU A 1 90 ? 10.874 -2.290 23.323 1.00 44.12 90 GLU A CA 1
ATOM 709 C C . GLU A 1 90 ? 10.447 -3.646 22.711 1.00 44.12 90 GLU A C 1
ATOM 711 O O . GLU A 1 90 ? 9.739 -4.415 23.363 1.00 44.12 90 GLU A O 1
ATOM 716 N N . GLY A 1 91 ? 10.856 -3.953 21.470 1.00 39.56 91 GLY A N 1
ATOM 717 C CA . GLY A 1 91 ? 10.477 -5.171 20.732 1.00 39.56 91 GLY A CA 1
ATOM 718 C C . GLY A 1 91 ? 11.648 -5.982 20.195 1.00 39.56 91 GLY A C 1
ATOM 719 O O . GLY A 1 91 ? 12.629 -5.371 19.716 1.00 39.56 91 GLY A O 1
#

Sequence (91 aa):
MTKAWYWRSLPLEKRTGSEIFAALFRPTTAKGIATLLESPYPTPIEHPQLSRYSICAGAPRLVDGIAQMWTPGVGQVFSFLEKLLQQKDEG

pLDDT: mean 79.44, std 13.25, range [39.56, 95.12]

Solvent-accessible surface area (backbone atoms only — not comparable to full-atom values): 6213 Å² total; per-residue (Å²): 131,81,71,94,61,92,70,77,89,75,84,61,84,93,51,52,69,68,57,51,45,46,74,76,64,55,73,92,74,86,83,77,70,68,49,77,50,72,39,63,82,76,65,52,84,93,56,45,81,81,40,72,60,62,52,70,54,52,68,60,56,67,55,97,85,41,68,59,72,84,75,60,60,91,95,29,61,64,68,50,50,53,51,61,61,55,67,58,79,81,110

Secondary structure (DSSP, 8-state):
---S-S--PPP-TT--HHHHHHHHHS-SS-----EEEPPPSSPPSS-GGGGS--EEE-SPPEETTEE---SPPTT-HHHHHHHHHHTTTT-

Organism: NCBI:txid1828758